Protein AF-A0A929HZQ6-F1 (afdb_monomer_lite)

Secondary structure (DSSP, 8-state):
-HHHHHHHHHHHHHSS--EEEEEEESTT--HHHHHHHHHHHHHHT-EEEEEEEEE-HHHHHHHHHHTT-SEEE-

Radius of gyration: 13.0 Å; chains: 1; bounding box: 36×20×33 Å

Foldseek 3Di:
DVLLVVQVVVCVVVVDGQEEEEEQADDPGDPVVSVVVQVVCVVSPYHYHYDDHHDYPVRQVVCCVVVVHPYYHD

pLDDT: mean 92.56, std 7.74, range [65.25, 98.31]

Sequence (74 aa):
MLIKQRIEQFVKREGRRPRVLVSNMGKRSHDRDTRLLATLFAGSGFDVDISPLRQTPRGTARMAIENDVHIVCF

Structure (mmCIF, N/CA/C/O backbone):
data_AF-A0A929HZQ6-F1
#
_entry.id   AF-A0A929HZQ6-F1
#
loop_
_atom_site.group_PDB
_atom_site.id
_atom_site.type_symbol
_atom_site.label_atom_id
_atom_site.label_alt_id
_atom_site.label_comp_id
_atom_site.label_asym_id
_atom_site.label_entity_id
_atom_site.label_seq_id
_atom_site.pdbx_PDB_ins_code
_atom_site.Cartn_x
_atom_site.Cartn_y
_atom_site.Cartn_z
_atom_site.occupancy
_atom_site.B_iso_or_equiv
_atom_site.auth_seq_id
_atom_site.auth_comp_id
_atom_site.auth_asym_id
_atom_site.auth_atom_id
_atom_site.pdbx_PDB_model_num
ATOM 1 N N . MET A 1 1 ? -5.032 11.910 17.732 1.00 65.25 1 MET A N 1
ATOM 2 C CA . MET A 1 1 ? -6.386 11.318 17.877 1.00 65.25 1 MET A CA 1
ATOM 3 C C . MET A 1 1 ? -7.207 11.356 16.586 1.00 65.25 1 MET A C 1
ATOM 5 O O . MET A 1 1 ? -7.805 10.340 16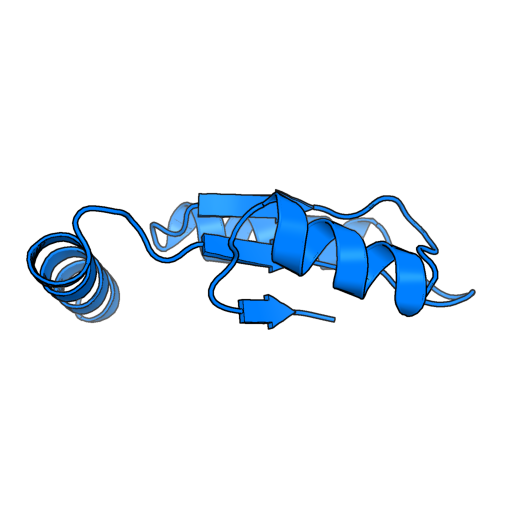.263 1.00 65.25 1 MET A O 1
ATOM 9 N N . LEU A 1 2 ? -7.175 12.443 15.802 1.00 88.25 2 LEU A N 1
ATOM 10 C CA . LEU A 1 2 ? -7.987 12.603 14.582 1.00 88.25 2 LEU A CA 1
ATOM 11 C C . LEU A 1 2 ? -7.786 11.518 13.498 1.00 88.25 2 LEU A C 1
ATOM 13 O O . LEU A 1 2 ? -8.749 11.086 12.875 1.00 88.25 2 LEU A O 1
ATOM 17 N N . ILE A 1 3 ? -6.551 11.049 13.277 1.00 91.25 3 ILE A N 1
ATOM 18 C CA . ILE A 1 3 ? -6.256 10.034 12.245 1.00 91.25 3 ILE A CA 1
ATOM 19 C C . ILE A 1 3 ? -6.944 8.697 12.555 1.00 91.25 3 ILE A C 1
ATOM 21 O O . ILE A 1 3 ? -7.544 8.102 11.665 1.00 91.25 3 ILE A O 1
ATOM 25 N N . LYS A 1 4 ? -6.937 8.265 13.824 1.00 91.69 4 LYS A N 1
ATOM 26 C CA . LYS A 1 4 ? -7.594 7.018 14.245 1.00 91.69 4 LYS A CA 1
ATOM 27 C C . LYS A 1 4 ? -9.099 7.062 13.986 1.00 91.69 4 LYS A C 1
ATOM 29 O O . LYS A 1 4 ? -9.634 6.139 13.392 1.00 91.69 4 LYS A O 1
ATOM 34 N N . GLN A 1 5 ? -9.754 8.176 14.324 1.00 95.75 5 GLN A N 1
ATOM 35 C CA . GLN A 1 5 ? -11.186 8.364 14.063 1.00 95.75 5 GLN A CA 1
ATOM 36 C C . GLN A 1 5 ? -11.515 8.302 12.567 1.00 95.75 5 GLN A C 1
ATOM 38 O O . GLN A 1 5 ? -12.505 7.688 12.180 1.00 95.75 5 GLN A O 1
ATOM 43 N N . ARG A 1 6 ? -10.676 8.898 11.711 1.00 96.69 6 ARG A N 1
ATOM 44 C CA . ARG A 1 6 ? -10.862 8.827 10.253 1.00 96.69 6 ARG A CA 1
ATOM 45 C C . ARG A 1 6 ? -10.710 7.403 9.723 1.00 96.69 6 ARG A C 1
ATOM 47 O O . ARG A 1 6 ? -11.478 7.001 8.857 1.00 96.69 6 ARG A O 1
ATOM 54 N N . ILE A 1 7 ? -9.761 6.636 10.258 1.00 96.06 7 ILE A N 1
ATOM 55 C CA . ILE A 1 7 ? -9.582 5.224 9.896 1.00 96.06 7 ILE A CA 1
ATOM 56 C C . ILE A 1 7 ? -10.766 4.387 10.378 1.00 96.06 7 ILE A C 1
ATOM 58 O O . ILE A 1 7 ? -11.276 3.578 9.616 1.00 96.06 7 ILE A O 1
ATOM 62 N N . GLU A 1 8 ? -11.269 4.610 11.591 1.00 96.44 8 GLU A N 1
ATOM 63 C CA . GLU A 1 8 ? -12.471 3.927 12.086 1.00 96.44 8 GLU A CA 1
ATOM 64 C C . GLU A 1 8 ? -13.704 4.239 11.229 1.00 96.44 8 GLU A C 1
ATOM 66 O O . GLU A 1 8 ? -14.471 3.338 10.897 1.00 96.44 8 GLU A O 1
ATOM 71 N N . GLN A 1 9 ? -13.890 5.501 10.833 1.00 97.56 9 GLN A N 1
ATOM 72 C CA . GLN A 1 9 ? -14.959 5.894 9.910 1.00 97.56 9 GLN A CA 1
ATOM 73 C C . GLN A 1 9 ? -14.805 5.221 8.545 1.00 97.56 9 GLN A C 1
ATOM 75 O O . GLN A 1 9 ? -15.794 4.755 7.981 1.00 97.56 9 GLN A O 1
ATOM 80 N N . PHE A 1 10 ? -13.576 5.133 8.035 1.00 97.31 10 PHE A N 1
ATOM 81 C CA . PHE A 1 10 ? -13.278 4.423 6.797 1.00 97.31 10 PHE A CA 1
ATOM 82 C C . PHE A 1 10 ? -13.633 2.939 6.909 1.00 97.31 10 PHE A C 1
ATOM 84 O O . PHE A 1 10 ? -14.365 2.430 6.070 1.00 97.31 10 PHE A O 1
ATOM 91 N N . VAL A 1 11 ? -13.211 2.269 7.985 1.00 97.56 11 VAL A N 1
ATOM 92 C CA . VAL A 1 11 ? -13.525 0.853 8.236 1.00 97.56 11 VAL A CA 1
ATOM 93 C C . VAL A 1 11 ? -15.033 0.627 8.322 1.00 97.56 11 VAL A C 1
ATOM 95 O O . VAL A 1 11 ? -15.533 -0.338 7.756 1.00 97.56 11 VAL A O 1
ATOM 98 N N . LYS A 1 12 ? -15.781 1.526 8.975 1.00 97.81 12 LYS A N 1
ATOM 99 C CA . LYS A 1 12 ? -17.251 1.436 9.029 1.00 97.81 12 LYS A CA 1
ATOM 100 C C . LYS A 1 12 ? -17.909 1.563 7.653 1.00 97.81 12 LYS A C 1
ATOM 102 O O . LYS A 1 12 ? -18.971 0.986 7.455 1.00 97.81 12 LYS A O 1
ATOM 107 N N . ARG A 1 13 ? -17.313 2.327 6.733 1.00 97.81 13 ARG A N 1
ATOM 108 C CA . ARG A 1 13 ? -17.862 2.569 5.392 1.00 97.81 13 ARG A CA 1
ATOM 109 C C . ARG A 1 13 ? -17.455 1.497 4.380 1.00 97.81 13 ARG A C 1
ATOM 111 O O . ARG A 1 13 ? -18.298 1.045 3.619 1.00 97.81 13 ARG A O 1
ATOM 118 N N . GLU A 1 14 ? -16.185 1.106 4.378 1.00 96.56 14 GLU A N 1
ATOM 119 C CA . GLU A 1 14 ? -15.581 0.214 3.374 1.00 96.56 14 GLU A CA 1
ATOM 120 C C . GLU A 1 14 ? -15.453 -1.241 3.862 1.00 96.56 14 GLU A C 1
ATOM 122 O O . GLU A 1 14 ? -15.053 -2.122 3.109 1.00 96.56 14 GLU A O 1
ATOM 127 N N . GLY A 1 15 ? -15.724 -1.511 5.144 1.00 97.38 15 GLY A N 1
ATOM 128 C CA . GLY A 1 15 ? -15.618 -2.843 5.752 1.00 97.38 15 GLY A CA 1
ATOM 129 C C . GLY A 1 15 ? -14.185 -3.329 6.011 1.00 97.38 15 GLY A C 1
ATOM 130 O O . GLY A 1 15 ? -13.996 -4.392 6.598 1.00 97.38 15 GLY A O 1
ATOM 131 N N . ARG A 1 16 ? -13.166 -2.558 5.613 1.00 97.31 16 ARG A N 1
ATOM 132 C CA . ARG A 1 16 ? -11.741 -2.873 5.797 1.00 97.31 16 ARG A CA 1
ATOM 133 C C . ARG A 1 16 ? -10.914 -1.622 6.071 1.00 97.31 16 ARG A C 1
ATOM 135 O O . ARG A 1 16 ? -11.378 -0.499 5.880 1.00 97.31 16 ARG A O 1
ATOM 142 N N . ARG A 1 17 ? -9.679 -1.806 6.538 1.00 97.81 17 ARG A N 1
ATOM 143 C CA . ARG A 1 17 ? -8.736 -0.697 6.734 1.00 97.81 17 ARG A CA 1
ATOM 144 C C . ARG A 1 17 ? -8.305 -0.118 5.384 1.00 97.81 17 ARG A C 1
ATOM 146 O O . ARG A 1 17 ? -8.283 -0.840 4.383 1.00 97.81 17 ARG A O 1
ATOM 153 N N . PRO A 1 18 ? -7.933 1.172 5.336 1.00 97.88 18 PRO A N 1
ATOM 154 C CA . PRO A 1 18 ? -7.307 1.714 4.145 1.00 97.88 18 PRO A CA 1
ATOM 155 C C . PRO A 1 18 ? -5.973 0.995 3.921 1.00 97.88 18 PRO A C 1
ATOM 157 O O . PRO A 1 18 ? -5.177 0.815 4.842 1.00 97.88 18 PRO A O 1
ATOM 160 N N . ARG A 1 19 ? -5.751 0.578 2.679 1.00 98.31 19 ARG A N 1
ATOM 161 C CA . ARG A 1 19 ? -4.609 -0.232 2.242 1.00 98.31 19 ARG A CA 1
ATOM 162 C C . ARG A 1 19 ? -3.725 0.569 1.301 1.00 98.31 19 ARG A C 1
ATOM 164 O O . ARG A 1 19 ? -4.247 1.153 0.349 1.00 98.31 19 ARG A O 1
ATOM 171 N N . VAL A 1 20 ? -2.421 0.592 1.555 1.00 97.94 20 VAL A N 1
ATOM 172 C CA . VAL A 1 20 ? -1.431 1.325 0.755 1.00 97.94 20 VAL A CA 1
ATOM 173 C C . VAL A 1 20 ? -0.341 0.385 0.253 1.00 97.94 20 VAL A C 1
ATOM 175 O O . VAL A 1 20 ? 0.186 -0.421 1.016 1.00 97.94 20 VAL A O 1
ATOM 178 N N . LEU A 1 21 ? 0.020 0.514 -1.024 1.00 97.81 21 LEU A N 1
ATOM 179 C CA . LEU A 1 21 ? 1.241 -0.069 -1.572 1.00 97.81 21 LEU A CA 1
ATOM 180 C C . LEU A 1 21 ? 2.355 0.973 -1.501 1.00 97.81 21 LEU A C 1
ATOM 182 O O . LEU A 1 21 ? 2.323 1.956 -2.240 1.00 97.81 21 LEU A O 1
ATOM 186 N N . VAL A 1 22 ? 3.351 0.755 -0.646 1.00 96.19 22 VAL A N 1
ATOM 187 C CA . VAL A 1 22 ? 4.586 1.544 -0.645 1.00 96.19 22 VAL A CA 1
ATOM 188 C C . VAL A 1 22 ? 5.526 0.918 -1.665 1.00 96.19 22 VAL A C 1
ATOM 190 O O . VAL A 1 22 ? 6.101 -0.153 -1.450 1.00 96.19 22 VAL A O 1
ATOM 193 N N . SER A 1 23 ? 5.626 1.558 -2.821 1.00 92.62 23 SER A N 1
ATOM 194 C CA . SER A 1 23 ? 6.431 1.088 -3.929 1.00 92.62 23 SER A CA 1
ATOM 195 C C . SER A 1 23 ? 7.771 1.788 -3.980 1.00 92.62 23 SER A C 1
ATOM 197 O O . SER A 1 23 ? 7.867 2.994 -3.812 1.00 92.62 23 SER A O 1
ATOM 199 N N . ASN A 1 24 ? 8.808 1.014 -4.275 1.00 85.62 24 ASN A N 1
ATOM 200 C CA . ASN A 1 24 ? 10.132 1.546 -4.518 1.00 85.62 24 AS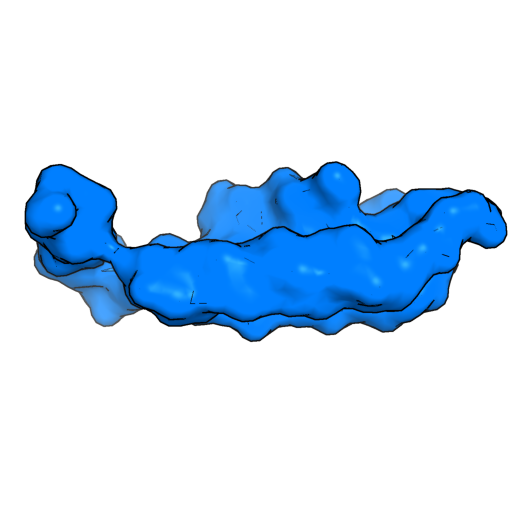N A CA 1
ATOM 201 C C . ASN A 1 24 ? 10.525 1.327 -5.980 1.00 85.62 24 ASN A C 1
ATOM 203 O O . ASN A 1 24 ? 11.077 0.283 -6.352 1.00 85.62 24 ASN A O 1
ATOM 207 N N . MET A 1 25 ? 10.183 2.301 -6.823 1.00 84.75 25 MET A N 1
ATOM 208 C CA . MET A 1 25 ? 10.441 2.250 -8.262 1.00 84.75 25 MET A CA 1
ATOM 209 C C . MET A 1 25 ? 11.765 2.925 -8.631 1.00 84.75 25 MET A C 1
ATOM 211 O O . MET A 1 25 ? 12.174 3.928 -8.053 1.00 84.75 25 MET A O 1
ATOM 215 N N . GLY A 1 26 ? 12.412 2.417 -9.681 1.00 72.81 26 GLY A N 1
ATOM 216 C CA . GLY A 1 26 ? 13.574 3.068 -10.292 1.00 72.81 26 GLY A CA 1
ATOM 217 C C . GLY A 1 26 ? 14.934 2.669 -9.705 1.00 72.81 26 GLY A C 1
ATOM 218 O O . GLY A 1 26 ? 15.050 1.959 -8.713 1.00 72.81 26 GLY A O 1
ATOM 219 N N . LYS A 1 27 ? 16.013 3.095 -10.377 1.00 67.25 27 LYS A N 1
ATOM 220 C CA . LYS A 1 27 ? 17.383 2.584 -10.154 1.00 67.25 27 LYS A CA 1
ATOM 221 C C . LYS A 1 27 ? 18.046 3.053 -8.849 1.00 67.25 27 LYS A C 1
ATOM 223 O O . LYS A 1 27 ? 18.998 2.415 -8.402 1.00 67.25 27 LYS A O 1
A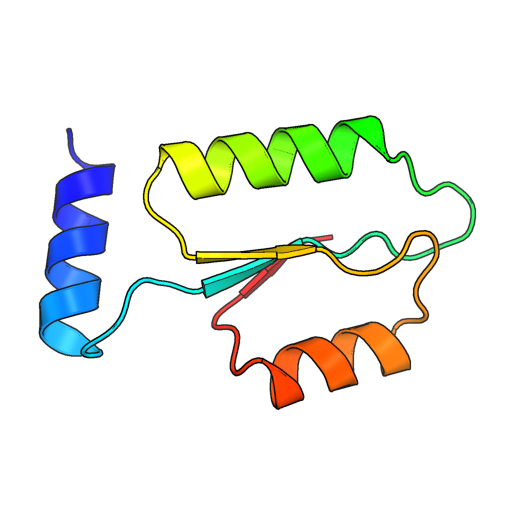TOM 228 N N . ARG A 1 28 ? 17.570 4.153 -8.256 1.00 67.00 28 ARG A N 1
ATOM 229 C CA . ARG A 1 28 ? 18.104 4.765 -7.021 1.00 67.00 28 ARG A CA 1
ATOM 230 C C . ARG A 1 28 ? 17.220 4.524 -5.791 1.00 67.00 28 ARG A C 1
ATOM 232 O O . ARG A 1 28 ? 17.292 5.260 -4.822 1.00 67.00 28 ARG A O 1
ATOM 239 N N . SER A 1 29 ? 16.407 3.478 -5.837 1.00 69.44 29 SER A N 1
ATOM 240 C CA . SER A 1 29 ? 15.563 3.032 -4.732 1.00 69.44 29 SER A CA 1
ATOM 241 C C . SER A 1 29 ? 16.331 2.884 -3.407 1.00 69.44 29 SER A C 1
ATOM 243 O O . SER A 1 29 ? 17.269 2.078 -3.343 1.00 69.44 29 SER A O 1
ATOM 245 N N . HIS A 1 30 ? 15.918 3.586 -2.348 1.00 78.38 30 HIS A N 1
ATOM 246 C CA . HIS A 1 30 ? 16.469 3.421 -0.998 1.00 78.38 30 HIS A CA 1
ATOM 247 C C . HIS A 1 30 ? 15.528 2.581 -0.125 1.00 78.38 30 HIS A C 1
ATOM 249 O O . HIS A 1 30 ? 14.416 2.995 0.185 1.00 78.38 30 HIS A O 1
ATOM 255 N N . ASP A 1 31 ? 15.980 1.396 0.294 1.00 83.69 31 ASP A N 1
ATOM 256 C CA . ASP A 1 31 ? 15.186 0.466 1.117 1.00 83.69 31 ASP A CA 1
ATOM 257 C C . ASP A 1 31 ? 14.776 1.073 2.473 1.00 83.69 31 ASP A C 1
ATOM 259 O O . ASP A 1 31 ? 13.683 0.816 2.974 1.00 83.69 31 ASP A O 1
ATOM 263 N N . ARG A 1 32 ? 15.624 1.940 3.045 1.00 86.00 32 ARG A N 1
ATOM 264 C CA . ARG A 1 32 ? 15.342 2.603 4.327 1.00 86.00 32 ARG A CA 1
ATOM 265 C C . ARG A 1 32 ? 14.113 3.505 4.263 1.00 86.00 32 ARG A C 1
ATOM 267 O O . ARG A 1 32 ? 13.279 3.425 5.160 1.00 86.00 32 ARG A O 1
ATOM 274 N N . ASP A 1 33 ? 13.984 4.311 3.214 1.00 86.06 33 ASP A N 1
ATOM 275 C CA . ASP A 1 33 ? 12.893 5.285 3.095 1.00 86.06 33 ASP A CA 1
ATOM 276 C C . ASP A 1 33 ? 11.550 4.570 2.913 1.00 86.06 33 ASP A C 1
ATOM 278 O O . ASP A 1 33 ? 10.568 4.889 3.586 1.00 86.06 33 ASP A O 1
ATOM 282 N N . THR A 1 34 ? 11.532 3.509 2.100 1.00 90.62 34 THR A N 1
ATOM 283 C CA . THR A 1 34 ? 10.365 2.632 1.935 1.00 90.62 34 THR A CA 1
ATOM 284 C C . THR A 1 34 ? 9.931 2.007 3.261 1.00 90.62 34 THR A C 1
ATOM 286 O O . THR A 1 34 ? 8.747 2.039 3.600 1.00 90.62 34 THR A O 1
ATOM 289 N N . ARG A 1 35 ? 10.873 1.470 4.049 1.00 90.31 35 ARG A N 1
ATOM 290 C CA . ARG A 1 35 ? 10.561 0.874 5.361 1.00 90.31 35 ARG A CA 1
ATOM 291 C C . ARG A 1 35 ? 10.087 1.907 6.379 1.00 90.31 35 ARG A C 1
ATOM 293 O O . ARG A 1 35 ? 9.201 1.601 7.181 1.00 90.31 35 ARG A O 1
ATOM 300 N N . LEU A 1 36 ? 10.644 3.118 6.348 1.00 92.94 36 LEU A N 1
ATOM 301 C CA . LEU A 1 36 ? 10.212 4.207 7.219 1.00 92.94 36 LEU A CA 1
ATOM 302 C C . LEU A 1 36 ? 8.758 4.588 6.921 1.00 92.94 36 LEU A C 1
ATOM 304 O O . LEU A 1 36 ? 7.933 4.596 7.834 1.00 92.94 36 LEU A O 1
ATOM 308 N N . LEU A 1 37 ? 8.425 4.824 5.649 1.00 93.12 37 LEU A N 1
ATOM 309 C CA . LEU A 1 37 ? 7.056 5.132 5.230 1.00 93.12 37 LEU A CA 1
ATOM 310 C C . LEU A 1 37 ? 6.086 4.006 5.595 1.00 93.12 37 LEU A C 1
ATOM 312 O O . LEU A 1 37 ? 5.030 4.272 6.171 1.00 93.12 37 LEU A O 1
ATOM 316 N N . ALA A 1 38 ? 6.463 2.750 5.345 1.00 95.19 38 ALA A N 1
ATOM 317 C CA . ALA A 1 38 ? 5.646 1.600 5.716 1.00 95.19 38 ALA A CA 1
ATOM 318 C C . ALA A 1 38 ? 5.344 1.564 7.225 1.00 95.19 38 ALA A C 1
ATOM 320 O O . ALA A 1 38 ? 4.200 1.355 7.628 1.00 95.19 38 ALA A O 1
ATOM 321 N N . THR A 1 39 ? 6.348 1.848 8.059 1.00 96.56 39 THR A N 1
ATOM 322 C CA . THR A 1 39 ? 6.195 1.899 9.521 1.00 96.56 39 THR A CA 1
ATOM 323 C C . THR A 1 39 ? 5.260 3.030 9.958 1.00 96.56 39 THR A C 1
ATOM 325 O O . THR A 1 39 ? 4.428 2.832 10.844 1.00 96.56 39 THR A O 1
ATOM 328 N N . LEU A 1 40 ? 5.345 4.202 9.320 1.00 95.75 40 LEU A N 1
ATOM 329 C CA . LEU A 1 40 ? 4.473 5.346 9.614 1.00 95.75 40 LEU A CA 1
ATOM 330 C C . LEU A 1 40 ? 3.004 5.063 9.259 1.00 95.75 40 LEU A C 1
ATOM 332 O O . LEU A 1 40 ? 2.102 5.378 10.045 1.00 95.75 40 LEU A O 1
ATOM 336 N N . PHE A 1 41 ? 2.753 4.438 8.106 1.00 96.38 41 PHE A N 1
ATOM 337 C CA . PHE A 1 41 ? 1.402 4.047 7.696 1.00 96.38 41 PHE A CA 1
ATOM 338 C C . PHE A 1 41 ? 0.823 2.958 8.601 1.00 96.38 41 PHE A C 1
ATOM 340 O O . PHE A 1 41 ? -0.301 3.102 9.093 1.00 96.38 41 PHE A O 1
ATOM 347 N N . ALA A 1 42 ? 1.606 1.920 8.897 1.00 96.56 42 ALA A N 1
ATOM 348 C CA . ALA A 1 42 ? 1.192 0.852 9.801 1.00 96.56 42 ALA A CA 1
ATOM 349 C C . ALA A 1 42 ? 0.879 1.398 11.205 1.00 96.56 42 ALA A C 1
ATOM 351 O O . ALA A 1 42 ? -0.183 1.116 11.758 1.00 96.56 42 ALA A O 1
ATOM 352 N N . GLY A 1 43 ? 1.745 2.263 11.749 1.00 95.94 43 GLY A N 1
ATOM 353 C CA . GLY A 1 43 ? 1.531 2.917 13.045 1.00 95.94 43 GLY A CA 1
ATOM 354 C C . GLY A 1 43 ? 0.301 3.831 13.080 1.00 95.94 43 GLY A C 1
ATOM 355 O O . GLY A 1 43 ? -0.295 4.031 14.140 1.00 95.94 43 GLY A O 1
ATOM 356 N N . SER A 1 44 ? -0.118 4.346 11.923 1.00 94.69 44 SER A N 1
ATOM 357 C CA . SER A 1 44 ? -1.345 5.133 11.793 1.00 94.69 44 SER A CA 1
ATOM 358 C C . SER A 1 44 ? -2.605 4.264 11.743 1.00 94.69 44 SER A C 1
ATOM 360 O O . SER A 1 44 ? -3.655 4.747 12.155 1.00 94.69 44 SER A O 1
ATOM 362 N N . GLY A 1 45 ? -2.507 2.999 11.311 1.00 95.31 45 GLY A N 1
ATOM 363 C CA . GLY A 1 45 ? -3.620 2.042 11.238 1.00 95.31 45 GLY A CA 1
ATOM 364 C C . GLY A 1 45 ? -4.003 1.593 9.822 1.00 95.31 45 GLY A C 1
ATOM 365 O O . GLY A 1 45 ? -5.113 1.098 9.632 1.00 95.31 45 GLY A O 1
ATOM 366 N N . PHE A 1 46 ? -3.119 1.785 8.840 1.00 97.88 46 PHE A N 1
ATOM 367 C CA . PHE A 1 46 ? -3.290 1.284 7.474 1.00 97.88 46 PHE A CA 1
ATOM 368 C C . PHE A 1 46 ? -2.829 -0.171 7.362 1.00 97.88 46 PHE A C 1
ATOM 370 O O . PHE A 1 46 ? -1.910 -0.588 8.070 1.00 97.88 46 PHE A O 1
ATOM 377 N N . ASP A 1 47 ? -3.406 -0.900 6.411 1.00 98.06 47 ASP A N 1
ATOM 378 C CA . ASP A 1 47 ? -2.796 -2.126 5.902 1.00 98.06 47 ASP A CA 1
ATOM 379 C C . ASP A 1 47 ? -1.739 -1.741 4.860 1.00 98.06 47 ASP A C 1
ATOM 381 O O . ASP A 1 47 ? -1.974 -0.884 4.004 1.00 98.06 47 ASP A O 1
ATOM 385 N N . VAL A 1 48 ? -0.547 -2.324 4.951 1.00 97.81 48 VAL A N 1
ATOM 386 C CA . VAL A 1 48 ? 0.614 -1.866 4.181 1.00 97.81 48 VAL A CA 1
ATOM 387 C C . VAL A 1 48 ? 1.216 -3.022 3.402 1.00 97.81 48 VAL A C 1
ATOM 389 O O . VAL A 1 48 ? 1.698 -3.985 3.994 1.00 97.81 48 VAL A O 1
ATOM 392 N N . ASP A 1 49 ? 1.254 -2.877 2.082 1.00 97.12 49 ASP A N 1
ATOM 393 C CA . ASP A 1 49 ? 2.058 -3.718 1.202 1.00 97.12 49 ASP A CA 1
ATOM 394 C C . ASP A 1 49 ? 3.326 -2.977 0.798 1.00 97.12 49 ASP A C 1
ATOM 396 O O . ASP A 1 49 ? 3.325 -1.759 0.616 1.00 97.12 49 ASP A O 1
ATOM 400 N N . ILE A 1 50 ? 4.412 -3.718 0.602 1.00 94.75 50 ILE A N 1
ATOM 401 C CA . ILE A 1 50 ? 5.690 -3.160 0.164 1.00 94.75 50 ILE A CA 1
ATOM 402 C C . ILE A 1 50 ? 6.079 -3.836 -1.146 1.00 94.75 50 ILE A C 1
ATOM 404 O O . ILE A 1 50 ? 6.131 -5.066 -1.220 1.00 94.75 50 ILE A O 1
ATOM 408 N N . SER A 1 51 ? 6.350 -3.051 -2.191 1.00 93.25 51 SER A N 1
ATOM 409 C CA . SER A 1 51 ? 6.840 -3.627 -3.446 1.00 93.25 51 SER A CA 1
ATOM 410 C C . SER A 1 51 ? 8.300 -4.073 -3.314 1.00 93.25 51 SER A C 1
ATOM 412 O O . SER A 1 51 ? 9.054 -3.490 -2.533 1.00 93.25 51 SER A O 1
ATOM 414 N N . PRO A 1 52 ? 8.762 -5.024 -4.145 1.00 91.06 52 PRO A N 1
ATOM 415 C CA . PRO A 1 52 ? 10.187 -5.296 -4.287 1.00 91.06 52 PRO A CA 1
ATOM 416 C C . PRO A 1 52 ? 10.981 -4.027 -4.620 1.00 91.06 52 PRO A C 1
ATOM 418 O O . PRO A 1 52 ? 10.455 -3.092 -5.236 1.00 91.06 52 PRO A O 1
ATOM 421 N N . LEU A 1 53 ? 12.261 -4.013 -4.244 1.00 88.81 53 LEU A N 1
ATOM 422 C CA . LEU A 1 53 ? 13.175 -2.936 -4.615 1.00 88.81 53 LEU A CA 1
ATOM 423 C C . LEU A 1 53 ? 13.327 -2.863 -6.134 1.00 88.81 53 LEU A C 1
ATOM 425 O O . LEU A 1 53 ? 13.479 -3.889 -6.798 1.00 88.81 53 LEU A O 1
ATOM 429 N N . ARG A 1 54 ? 13.359 -1.636 -6.665 1.00 88.06 54 ARG A N 1
ATOM 430 C CA . ARG A 1 54 ? 13.545 -1.358 -8.099 1.00 88.06 54 ARG A CA 1
ATOM 431 C C . ARG A 1 54 ? 12.458 -1.991 -8.966 1.00 88.06 54 ARG A C 1
ATOM 433 O O . ARG A 1 54 ? 12.731 -2.412 -10.091 1.00 88.06 54 ARG A O 1
ATOM 440 N N . GLN A 1 55 ? 11.230 -2.049 -8.455 1.00 91.06 55 GLN A N 1
ATOM 441 C CA . GLN A 1 55 ? 10.097 -2.567 -9.210 1.00 91.06 55 GLN A CA 1
ATOM 442 C C . GLN A 1 55 ? 9.835 -1.699 -10.454 1.00 91.06 55 GLN A C 1
ATOM 444 O O . GLN A 1 55 ? 10.067 -0.485 -10.465 1.00 91.06 55 GLN A O 1
ATOM 449 N N . THR A 1 56 ? 9.372 -2.334 -11.531 1.00 92.69 56 THR A N 1
ATOM 450 C CA . THR A 1 56 ? 8.962 -1.621 -12.748 1.00 92.69 56 THR A CA 1
ATOM 451 C C . THR A 1 56 ? 7.601 -0.955 -12.541 1.00 92.69 56 THR A C 1
ATOM 453 O O . THR A 1 56 ? 6.761 -1.524 -11.845 1.00 92.69 56 THR A O 1
ATOM 456 N N . PRO A 1 57 ? 7.300 0.172 -13.212 1.00 93.00 57 PRO A N 1
ATOM 457 C CA . PRO A 1 57 ? 5.980 0.797 -13.114 1.00 93.00 57 PRO A CA 1
ATOM 458 C C . PRO A 1 57 ? 4.828 -0.162 -13.438 1.00 93.00 57 PRO A C 1
ATOM 460 O O . PRO A 1 57 ? 3.818 -0.186 -12.741 1.00 93.00 57 PRO A O 1
ATOM 463 N N . ARG A 1 58 ? 5.009 -1.023 -14.450 1.00 95.00 58 ARG A N 1
ATOM 464 C CA . ARG A 1 58 ? 4.024 -2.051 -14.815 1.00 95.00 58 ARG A CA 1
ATOM 465 C C . ARG A 1 58 ? 3.847 -3.100 -13.714 1.00 95.00 58 ARG A C 1
ATOM 467 O O . ARG A 1 58 ? 2.720 -3.499 -13.443 1.00 95.00 58 ARG A O 1
ATOM 474 N N . GLY A 1 59 ? 4.938 -3.538 -13.087 1.00 95.00 59 GLY A N 1
ATOM 475 C CA . GLY A 1 59 ? 4.895 -4.456 -11.950 1.00 95.00 59 GLY A CA 1
ATOM 476 C C . GLY A 1 59 ? 4.191 -3.837 -10.743 1.00 95.00 59 GLY A C 1
ATOM 477 O O . GLY A 1 59 ? 3.317 -4.472 -10.164 1.00 95.00 59 GLY A O 1
ATOM 478 N N . THR A 1 60 ? 4.494 -2.579 -10.418 1.00 95.31 60 THR A N 1
ATOM 479 C CA . THR A 1 60 ? 3.829 -1.850 -9.329 1.00 95.31 60 THR A CA 1
ATOM 480 C C . THR A 1 60 ? 2.337 -1.676 -9.591 1.00 95.31 60 THR A C 1
ATOM 482 O O . THR A 1 60 ? 1.535 -1.941 -8.701 1.00 95.31 60 THR A O 1
ATOM 485 N N . ALA A 1 61 ? 1.947 -1.298 -10.812 1.00 95.69 61 ALA A N 1
ATOM 486 C CA . ALA A 1 61 ? 0.538 -1.181 -11.186 1.00 95.69 61 ALA A CA 1
ATOM 487 C C . ALA A 1 61 ? -0.199 -2.521 -11.051 1.00 95.69 61 ALA A C 1
ATOM 489 O O . ALA A 1 61 ? -1.301 -2.571 -10.513 1.00 95.69 61 ALA A O 1
ATOM 490 N N . ARG A 1 62 ? 0.433 -3.619 -11.482 1.00 97.38 62 ARG A N 1
ATOM 491 C CA . ARG A 1 62 ? -0.125 -4.965 -11.332 1.00 97.38 62 ARG A CA 1
ATOM 492 C C . ARG A 1 62 ? -0.317 -5.340 -9.862 1.00 97.38 62 ARG A C 1
ATOM 494 O O . ARG A 1 62 ? -1.407 -5.762 -9.504 1.00 97.38 62 ARG A O 1
ATOM 501 N N . MET A 1 63 ? 0.694 -5.124 -9.019 1.00 97.31 63 MET A N 1
ATOM 502 C CA . MET A 1 63 ? 0.596 -5.390 -7.578 1.00 97.31 63 MET A CA 1
ATOM 503 C C . MET A 1 63 ? -0.494 -4.549 -6.910 1.00 97.31 63 MET A C 1
ATOM 505 O O . MET A 1 63 ? -1.216 -5.055 -6.061 1.00 97.31 63 MET A O 1
ATOM 509 N N . ALA A 1 64 ? -0.633 -3.278 -7.295 1.00 97.69 64 ALA A N 1
ATOM 510 C CA . ALA A 1 64 ? -1.672 -2.405 -6.759 1.00 97.69 64 ALA A CA 1
ATOM 511 C C . ALA A 1 64 ? -3.082 -2.951 -7.047 1.00 97.69 64 ALA A C 1
ATOM 513 O O . ALA A 1 64 ? -3.929 -2.949 -6.156 1.00 97.69 64 ALA A O 1
ATOM 514 N N . ILE A 1 65 ? -3.303 -3.456 -8.265 1.00 98.00 65 ILE A N 1
ATOM 515 C 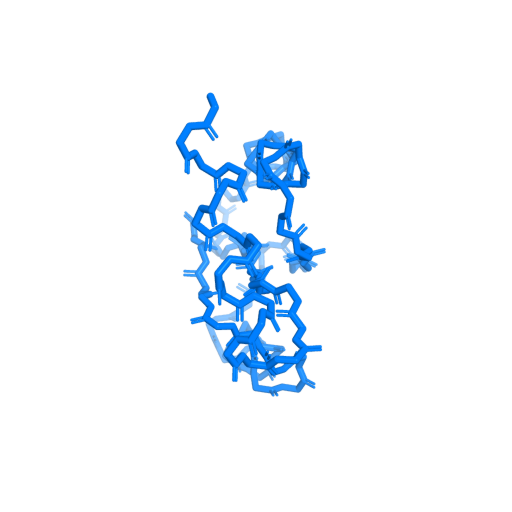CA . ILE A 1 65 ? -4.568 -4.081 -8.673 1.00 98.00 65 ILE A CA 1
ATOM 516 C C . ILE A 1 65 ? -4.773 -5.415 -7.946 1.00 98.00 65 ILE A C 1
ATOM 518 O O . ILE A 1 65 ? -5.830 -5.634 -7.366 1.00 98.00 65 ILE A O 1
ATOM 522 N N . GLU A 1 66 ? -3.771 -6.300 -7.953 1.00 97.81 66 GLU A N 1
ATOM 523 C CA . GLU A 1 66 ? -3.867 -7.640 -7.350 1.00 97.81 66 GLU A CA 1
ATOM 524 C C . GLU A 1 66 ? -4.100 -7.585 -5.834 1.00 97.81 66 GLU A C 1
ATOM 526 O O . GLU A 1 66 ? -4.842 -8.401 -5.293 1.00 97.81 66 GLU A O 1
ATOM 531 N N . ASN A 1 67 ? -3.511 -6.601 -5.154 1.00 97.19 67 ASN A N 1
ATOM 532 C CA . ASN A 1 67 ? -3.682 -6.412 -3.715 1.00 97.19 67 ASN A CA 1
ATOM 533 C C . ASN A 1 67 ? -4.894 -5.540 -3.349 1.00 97.19 67 ASN A C 1
ATOM 535 O O . ASN A 1 67 ? -5.156 -5.349 -2.156 1.00 97.19 67 ASN A O 1
ATOM 539 N N . ASP A 1 68 ? -5.612 -5.009 -4.343 1.00 97.62 68 ASP A N 1
ATOM 540 C CA . ASP A 1 68 ? -6.756 -4.111 -4.160 1.00 97.62 68 ASP A CA 1
ATOM 541 C C . ASP A 1 68 ? -6.428 -2.960 -3.188 1.00 97.62 68 ASP A C 1
ATOM 543 O O . ASP A 1 68 ? -7.063 -2.757 -2.139 1.00 97.62 68 ASP A O 1
ATOM 547 N N . VAL A 1 69 ? -5.332 -2.252 -3.484 1.00 98.19 69 VAL A N 1
ATOM 548 C CA . VAL A 1 69 ? -4.880 -1.126 -2.659 1.00 98.19 69 VAL A CA 1
ATOM 549 C C . VAL A 1 69 ? -5.647 0.139 -3.010 1.00 98.19 69 VAL A C 1
ATOM 551 O O . VAL A 1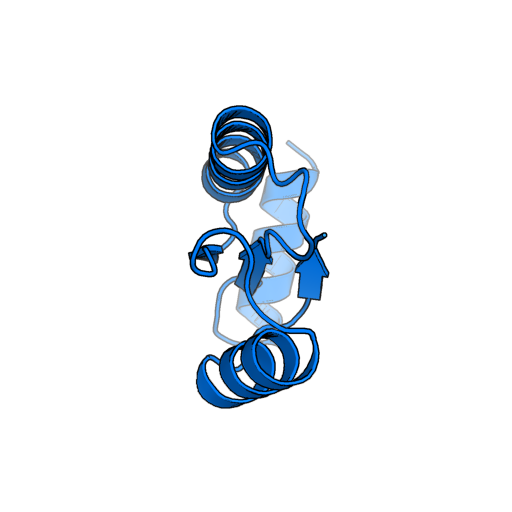 69 ? -5.988 0.394 -4.160 1.00 98.19 69 VAL A O 1
ATOM 554 N N . HIS A 1 70 ? -5.862 0.983 -2.008 1.00 97.38 70 HIS A N 1
ATOM 555 C CA . HIS A 1 70 ? -6.552 2.255 -2.195 1.00 97.38 70 HIS A CA 1
ATOM 556 C C . HIS A 1 70 ? -5.597 3.346 -2.687 1.00 97.38 70 HIS A C 1
ATOM 558 O O . HIS A 1 70 ? -6.024 4.3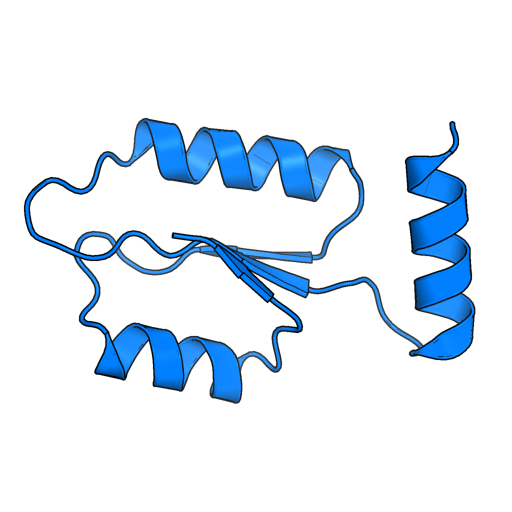16 -3.307 1.00 97.38 70 HIS A O 1
ATOM 564 N N . ILE A 1 71 ? -4.306 3.224 -2.355 1.00 96.81 71 ILE A N 1
ATOM 565 C CA . ILE A 1 71 ? -3.276 4.225 -2.640 1.00 96.81 71 ILE A CA 1
ATOM 566 C C . ILE A 1 71 ? -1.979 3.511 -3.025 1.00 96.81 71 ILE A C 1
ATOM 568 O O . ILE A 1 71 ? -1.596 2.519 -2.401 1.00 96.81 71 ILE A O 1
ATOM 572 N N . VAL A 1 72 ? -1.272 4.063 -4.009 1.00 95.50 72 VAL A N 1
ATOM 573 C CA . VAL A 1 72 ? 0.129 3.736 -4.288 1.00 95.50 72 VAL A CA 1
ATOM 574 C C . VAL A 1 72 ? 0.993 4.919 -3.854 1.00 95.50 72 VAL A C 1
ATOM 576 O O . VAL A 1 72 ? 0.721 6.058 -4.229 1.00 95.50 72 VAL A O 1
ATOM 579 N N . CYS A 1 73 ? 2.009 4.650 -3.042 1.00 93.25 73 CYS A N 1
ATOM 580 C CA . CYS A 1 73 ? 2.986 5.615 -2.549 1.00 93.25 73 CYS A CA 1
ATOM 581 C C . CYS A 1 73 ? 4.350 5.284 -3.169 1.00 93.25 73 CYS A C 1
ATOM 583 O O . CYS A 1 73 ? 4.705 4.110 -3.224 1.00 93.25 73 CYS A O 1
ATOM 585 N N . PHE A 1 74 ? 5.073 6.289 -3.666 1.00 86.94 74 PHE A N 1
ATOM 586 C CA . PHE A 1 74 ? 6.348 6.142 -4.378 1.00 86.94 74 PHE A CA 1
ATOM 587 C C . PHE A 1 74 ? 7.484 6.840 -3.638 1.00 86.94 74 PHE A C 1
ATOM 589 O O . PHE A 1 74 ? 7.193 7.880 -3.002 1.00 86.94 74 PHE A O 1
#